Protein AF-Q0ARN6-F1 (afdb_monomer_lite)

Secondary structure (DSSP, 8-state):
-----------------------TTPPBS--PPPSS-EEHHHHGGGEEEEE-PPP---HHHHHHHHHTTTTS-SEEEEEEEE-TTSBEEEEEE-S-GGGGGSHHHHHHHHHHHHHHHH-EEEE-S--S---EEEEEEEEE-----

Sequence (145 aa):
MRLVGVVVVGLCASACASQNLVHFGGILNPVVPPGATLRCSEAHEHMTIVDRPTPDFPEELAYFMYINQSSGPREIHMLFDIGPDGTTSNIRYGADIEDLDHGATRDAVQPAARAIETWRYAWNDTAPARYATGCETRFDFAMRG

Structure (mmCIF, N/CA/C/O backbone):
data_AF-Q0ARN6-F1
#
_entry.id   AF-Q0ARN6-F1
#
loop_
_atom_site.group_PDB
_atom_site.id
_atom_site.type_symbol
_atom_site.label_atom_id
_atom_site.label_alt_id
_atom_site.label_comp_id
_atom_site.label_asym_id
_atom_site.label_entity_id
_atom_site.label_seq_id
_atom_site.pdbx_PDB_ins_code
_atom_site.Cartn_x
_atom_site.Cartn_y
_atom_site.Cartn_z
_atom_site.occupancy
_atom_site.B_iso_or_equiv
_atom_site.auth_seq_id
_atom_site.auth_comp_id
_atom_site.auth_asym_id
_atom_site.auth_atom_id
_atom_site.pdbx_PDB_model_num
ATOM 1 N N . MET A 1 1 ? 24.192 -42.050 48.501 1.00 40.75 1 MET A N 1
ATOM 2 C CA . MET A 1 1 ? 24.901 -42.369 47.239 1.00 40.75 1 MET A CA 1
ATOM 3 C C . MET A 1 1 ? 23.961 -41.984 46.099 1.00 40.75 1 MET A C 1
ATOM 5 O O . MET A 1 1 ? 22.897 -42.568 46.024 1.00 40.75 1 MET A O 1
ATOM 9 N N . ARG A 1 2 ? 24.064 -40.766 45.551 1.00 43.41 2 ARG A N 1
ATOM 10 C CA . ARG A 1 2 ? 24.807 -40.366 44.330 1.00 43.41 2 ARG A CA 1
ATOM 11 C C . ARG A 1 2 ? 24.388 -41.111 43.051 1.00 43.41 2 ARG A C 1
ATOM 13 O O . ARG A 1 2 ? 24.731 -42.275 42.918 1.00 43.41 2 ARG A O 1
ATOM 20 N N . LEU A 1 3 ? 23.752 -40.356 42.145 1.00 42.84 3 LEU A N 1
ATOM 21 C CA . LEU A 1 3 ? 23.770 -40.353 40.662 1.00 42.84 3 LEU A CA 1
ATOM 22 C C . LEU A 1 3 ? 22.946 -39.090 40.288 1.00 42.84 3 LEU A C 1
ATOM 24 O O . LEU A 1 3 ? 21.774 -39.033 40.636 1.00 42.84 3 LEU A O 1
ATOM 28 N N . VAL A 1 4 ? 23.493 -37.923 39.904 1.00 42.22 4 VAL A N 1
ATOM 29 C CA . VAL A 1 4 ? 24.169 -37.559 38.633 1.00 42.22 4 VAL A CA 1
ATOM 30 C C . VAL A 1 4 ? 23.464 -38.239 37.453 1.00 42.22 4 VAL A C 1
ATOM 32 O O . VAL A 1 4 ? 23.543 -39.452 37.359 1.00 42.22 4 VAL A O 1
ATOM 35 N N . GLY A 1 5 ? 22.737 -37.603 36.534 1.00 44.31 5 GLY A N 1
ATOM 36 C CA . GLY A 1 5 ? 22.554 -36.203 36.141 1.00 44.31 5 GLY A CA 1
ATOM 37 C C . GLY A 1 5 ? 22.561 -36.168 34.608 1.00 44.31 5 GLY A C 1
ATOM 38 O O . GLY A 1 5 ? 23.459 -36.779 34.056 1.00 44.31 5 GLY A O 1
ATOM 39 N N . VAL A 1 6 ? 21.629 -35.490 33.923 1.00 50.91 6 VAL A N 1
ATOM 40 C CA . VAL A 1 6 ? 21.813 -35.016 32.531 1.00 50.91 6 VAL A CA 1
ATOM 41 C C . VAL A 1 6 ? 20.936 -33.782 32.300 1.00 50.91 6 VAL A C 1
ATOM 43 O O . VAL A 1 6 ? 19.727 -33.799 32.511 1.00 50.91 6 VAL A O 1
ATOM 46 N N . VAL A 1 7 ? 21.601 -32.715 31.867 1.00 47.84 7 VAL A N 1
ATOM 47 C CA . VAL A 1 7 ? 21.063 -31.453 31.359 1.00 47.84 7 VAL A CA 1
ATOM 48 C C . VAL A 1 7 ? 20.473 -31.698 29.970 1.00 47.84 7 VAL A C 1
ATOM 50 O O . VAL A 1 7 ? 21.198 -32.131 29.077 1.00 47.84 7 VAL A O 1
ATOM 53 N N . VAL A 1 8 ? 19.195 -31.377 29.755 1.00 50.03 8 VAL A N 1
ATOM 54 C CA . VAL A 1 8 ? 18.671 -31.173 28.397 1.00 50.03 8 VAL A CA 1
ATOM 55 C C . VAL A 1 8 ? 18.674 -29.676 28.134 1.00 50.03 8 VAL A C 1
ATOM 57 O O . VAL A 1 8 ? 17.845 -28.923 28.639 1.00 50.03 8 VAL A O 1
ATOM 60 N N . VAL A 1 9 ? 19.680 -29.261 27.369 1.00 50.38 9 VAL A N 1
ATOM 61 C CA . VAL A 1 9 ? 19.800 -27.941 26.756 1.00 50.38 9 VAL A CA 1
ATOM 62 C C . VAL A 1 9 ? 18.622 -27.784 25.798 1.00 50.38 9 VAL A C 1
ATOM 64 O O . VAL A 1 9 ? 18.619 -28.347 24.705 1.00 50.38 9 VAL A O 1
ATOM 67 N N . GLY A 1 10 ? 17.595 -27.052 26.225 1.00 47.66 10 GLY A N 1
ATOM 68 C CA . GLY A 1 10 ? 16.536 -26.596 25.338 1.00 47.66 10 GLY A CA 1
ATOM 69 C C . GLY A 1 10 ? 17.108 -25.552 24.388 1.00 47.66 10 GLY A C 1
ATOM 70 O O . GLY A 1 10 ? 17.191 -24.377 24.738 1.00 47.66 10 GLY A O 1
ATOM 71 N N . LEU A 1 11 ? 17.533 -25.990 23.200 1.00 47.56 11 LEU A N 1
ATOM 72 C CA . LEU A 1 11 ? 17.752 -25.115 22.056 1.00 47.56 11 LEU A CA 1
ATOM 73 C C . LEU A 1 11 ? 16.412 -24.464 21.694 1.00 47.56 11 LEU A C 1
ATOM 75 O O . LEU A 1 11 ? 15.642 -25.000 20.899 1.00 47.56 11 LEU A O 1
ATOM 79 N N . CYS A 1 12 ? 16.131 -23.295 22.266 1.00 49.28 12 CYS A N 1
ATOM 80 C CA . CYS A 1 12 ? 15.197 -22.365 21.653 1.00 49.28 12 CYS A CA 1
ATOM 81 C C . CYS A 1 12 ? 15.854 -21.875 20.365 1.00 49.28 12 CYS A C 1
ATOM 83 O O . CYS A 1 12 ? 16.643 -20.932 20.363 1.00 49.28 12 CYS A O 1
ATOM 85 N N . ALA A 1 13 ? 15.555 -22.579 19.277 1.00 47.72 13 ALA A N 1
ATOM 86 C CA . ALA A 1 13 ? 15.763 -22.109 17.928 1.00 47.72 13 ALA A CA 1
ATOM 87 C C . ALA A 1 13 ? 14.989 -20.795 17.769 1.00 47.72 13 ALA A C 1
ATOM 89 O O . ALA A 1 13 ? 13.794 -20.789 17.478 1.00 47.72 13 ALA A O 1
ATOM 90 N N . SER A 1 14 ? 15.668 -19.667 17.969 1.00 48.66 14 SER A N 1
ATOM 91 C CA . SER A 1 14 ? 15.282 -18.398 17.368 1.00 48.66 14 SER A CA 1
ATOM 92 C C . SER A 1 14 ? 15.463 -18.561 15.862 1.00 48.66 14 SER A C 1
ATOM 94 O O . SER A 1 14 ? 16.499 -18.210 15.298 1.00 48.66 14 SER A O 1
ATOM 96 N N . ALA A 1 15 ? 14.482 -19.214 15.241 1.00 49.53 15 ALA A N 1
ATOM 97 C CA . ALA A 1 15 ? 14.346 -19.288 13.806 1.00 49.53 15 ALA A CA 1
ATOM 98 C C . ALA A 1 15 ? 14.291 -17.853 13.281 1.00 49.53 15 ALA A C 1
ATOM 100 O O . ALA A 1 15 ? 13.428 -17.058 13.653 1.00 49.53 15 ALA A O 1
ATOM 101 N N . CYS A 1 16 ? 15.289 -17.538 12.467 1.00 52.97 16 CYS A N 1
ATOM 102 C CA . CYS A 1 16 ? 15.458 -16.298 11.749 1.00 52.97 16 CYS A CA 1
ATOM 103 C C . CYS A 1 16 ? 14.168 -15.932 11.003 1.00 52.97 16 CYS A C 1
ATOM 105 O O . CYS A 1 16 ? 13.838 -16.557 9.999 1.00 52.97 16 CYS A O 1
ATOM 107 N N . ALA A 1 17 ? 13.465 -14.891 11.443 1.00 42.34 17 ALA A N 1
ATOM 108 C CA . ALA A 1 17 ? 12.604 -14.141 10.543 1.00 42.34 17 ALA A CA 1
ATOM 109 C C . ALA A 1 17 ? 13.521 -13.135 9.846 1.00 42.34 17 ALA A C 1
ATOM 111 O O . ALA A 1 17 ? 13.877 -12.112 10.430 1.00 42.34 17 ALA A O 1
ATOM 112 N N . SER A 1 18 ? 13.996 -13.470 8.645 1.00 41.69 18 SER A N 1
ATOM 113 C CA . SER A 1 18 ? 14.714 -12.519 7.799 1.00 41.69 18 SER A CA 1
ATOM 114 C C . SER A 1 18 ? 13.813 -11.305 7.588 1.00 41.69 18 SER A C 1
ATOM 116 O O . SER A 1 18 ? 12.806 -11.369 6.883 1.00 41.69 18 SER A O 1
ATOM 118 N N . GLN A 1 19 ? 14.154 -10.224 8.275 1.00 46.12 19 GLN A N 1
ATOM 119 C CA . GLN A 1 19 ? 13.486 -8.946 8.166 1.00 46.12 19 GLN A CA 1
ATOM 120 C C . GLN A 1 19 ? 13.783 -8.352 6.787 1.00 46.12 19 GLN A C 1
ATOM 122 O O . GLN A 1 19 ? 14.934 -8.283 6.364 1.00 46.12 19 GLN A O 1
ATOM 127 N N . ASN A 1 20 ? 12.725 -7.854 6.150 1.00 43.62 20 ASN A N 1
ATOM 128 C CA . ASN A 1 20 ? 12.765 -6.802 5.140 1.00 43.62 20 ASN A CA 1
ATOM 129 C C . ASN A 1 20 ? 13.363 -7.154 3.776 1.00 43.62 20 ASN A C 1
ATOM 131 O O . ASN A 1 20 ? 14.366 -6.569 3.390 1.00 43.62 20 ASN A O 1
ATOM 135 N N . LEU A 1 21 ? 12.663 -7.969 2.988 1.00 40.62 21 LEU A N 1
ATOM 136 C CA . LEU A 1 21 ? 12.621 -7.790 1.533 1.00 40.62 21 LEU A CA 1
ATOM 137 C C . LEU A 1 21 ? 11.269 -8.283 1.013 1.00 40.62 21 LEU A C 1
ATOM 139 O O . LEU A 1 21 ? 10.922 -9.453 1.166 1.00 40.62 21 LEU A O 1
ATOM 143 N N . VAL A 1 22 ? 10.504 -7.380 0.396 1.00 48.56 22 VAL A N 1
ATOM 144 C CA . VAL A 1 22 ? 9.378 -7.736 -0.474 1.00 48.56 22 VAL A CA 1
ATOM 145 C C . VAL A 1 22 ? 9.993 -8.459 -1.664 1.00 48.56 22 VAL A C 1
ATOM 147 O O . VAL A 1 22 ? 10.361 -7.832 -2.650 1.00 48.56 22 VAL A O 1
ATOM 150 N N . HIS A 1 23 ? 10.197 -9.771 -1.558 1.00 51.72 23 HIS A N 1
ATOM 151 C CA . HIS A 1 23 ? 10.578 -10.584 -2.706 1.00 51.72 23 HIS A CA 1
ATOM 152 C C . HIS A 1 23 ? 9.361 -10.662 -3.629 1.00 51.72 23 HIS A C 1
ATOM 154 O O . HIS A 1 23 ? 8.534 -11.556 -3.501 1.00 51.72 23 HIS A O 1
ATOM 160 N N . PHE A 1 24 ? 9.222 -9.623 -4.455 1.00 59.31 24 PHE A N 1
ATOM 161 C CA . PHE A 1 24 ? 8.548 -9.565 -5.753 1.00 59.31 24 PHE A CA 1
ATOM 162 C C . PHE A 1 24 ? 7.266 -10.407 -5.852 1.00 59.31 24 PHE A C 1
ATOM 164 O O . PHE A 1 24 ? 7.125 -11.233 -6.743 1.00 59.31 24 PHE A O 1
ATOM 171 N N .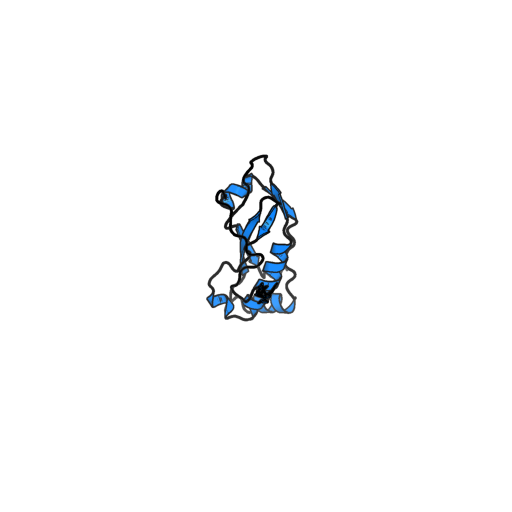 GLY A 1 25 ? 6.367 -10.210 -4.880 1.00 61.44 25 GLY A N 1
ATOM 172 C CA . GLY A 1 25 ? 5.170 -11.027 -4.633 1.00 61.44 25 GLY A CA 1
ATOM 173 C C . GLY A 1 25 ? 4.912 -11.282 -3.140 1.00 61.44 25 GLY A C 1
ATOM 174 O O . GLY A 1 25 ? 3.809 -11.650 -2.744 1.00 61.44 25 GLY A O 1
ATOM 175 N N . GLY A 1 26 ? 5.922 -11.057 -2.293 1.00 81.94 26 GLY A N 1
ATOM 176 C CA . GLY A 1 26 ? 5.803 -11.123 -0.837 1.00 81.94 26 GLY A CA 1
ATOM 177 C C . GLY A 1 26 ? 4.961 -9.999 -0.220 1.00 81.94 26 GLY A C 1
ATOM 178 O O . GLY A 1 26 ? 4.647 -8.993 -0.853 1.00 81.94 26 GLY A O 1
ATOM 179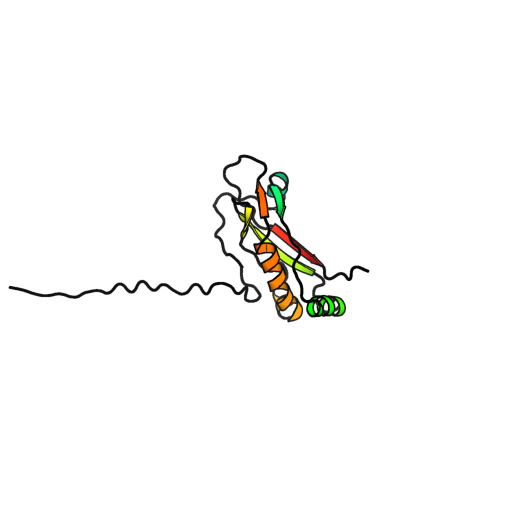 N N . ILE A 1 27 ? 4.630 -10.174 1.058 1.00 89.81 27 ILE A N 1
ATOM 180 C CA . ILE A 1 27 ? 3.865 -9.216 1.860 1.00 89.81 27 ILE A CA 1
ATOM 181 C C . ILE A 1 27 ? 4.824 -8.471 2.797 1.00 89.81 27 ILE A C 1
ATOM 183 O O . ILE A 1 27 ? 5.533 -9.103 3.582 1.00 89.81 27 ILE A O 1
ATOM 187 N N . LEU A 1 28 ? 4.837 -7.138 2.740 1.00 92.19 28 LEU A N 1
ATOM 188 C CA . LEU A 1 28 ? 5.538 -6.294 3.711 1.00 92.19 28 LEU A CA 1
ATOM 189 C C . LEU A 1 28 ? 4.680 -6.113 4.967 1.00 92.19 28 LEU A C 1
ATOM 191 O O . LEU A 1 28 ? 3.472 -5.885 4.872 1.00 92.19 28 LEU A O 1
ATOM 195 N N . ASN A 1 29 ? 5.325 -6.167 6.135 1.00 91.50 29 ASN A N 1
ATOM 196 C CA . ASN A 1 29 ? 4.691 -6.034 7.450 1.00 91.50 29 ASN A CA 1
ATOM 197 C C . ASN A 1 29 ? 3.470 -6.963 7.604 1.00 91.50 29 ASN A C 1
ATOM 199 O O . ASN A 1 29 ? 2.345 -6.478 7.758 1.00 91.50 29 ASN A O 1
ATOM 203 N N . PRO A 1 30 ? 3.669 -8.296 7.514 1.00 93.31 30 PRO A N 1
ATOM 204 C CA . PRO A 1 30 ? 2.574 -9.250 7.594 1.00 93.31 30 PRO A CA 1
ATOM 205 C C . PRO A 1 30 ? 1.945 -9.235 8.991 1.00 93.31 30 PRO A C 1
ATOM 207 O O . PRO A 1 30 ? 2.630 -9.392 10.003 1.00 93.31 30 PRO A O 1
ATOM 210 N N . VAL A 1 31 ? 0.626 -9.080 9.036 1.00 93.62 31 VAL A N 1
ATOM 211 C CA . VAL A 1 31 ? -0.191 -9.068 10.251 1.00 93.62 31 VAL A CA 1
ATOM 212 C C . VAL A 1 31 ? -1.409 -9.950 10.012 1.00 93.62 31 VAL A C 1
ATOM 214 O O . VAL A 1 31 ? -2.077 -9.835 8.989 1.00 93.62 31 VAL A O 1
ATOM 217 N N . VAL A 1 32 ? -1.726 -10.832 10.961 1.00 94.19 32 VAL A N 1
ATOM 218 C CA . VAL A 1 32 ? -2.974 -11.606 10.916 1.00 94.19 32 VAL A CA 1
ATOM 219 C C . VAL A 1 32 ? -4.131 -10.664 11.268 1.00 94.19 32 VAL A C 1
ATOM 221 O O . VAL A 1 32 ? -4.130 -10.141 12.387 1.00 94.19 32 VAL A O 1
ATOM 224 N N . PRO A 1 33 ? -5.109 -10.431 10.369 1.00 90.88 33 PRO A N 1
ATOM 225 C CA . PRO A 1 33 ? -6.232 -9.558 10.680 1.00 90.88 33 PRO A CA 1
ATOM 226 C C . PRO A 1 33 ? -7.030 -10.092 11.882 1.00 90.88 33 PRO A C 1
ATOM 228 O O . PRO A 1 33 ? -7.206 -11.309 12.011 1.00 90.88 33 PRO A O 1
ATOM 231 N N . PRO A 1 34 ? -7.522 -9.217 12.776 1.00 90.75 34 PRO A N 1
ATOM 232 C CA . PRO A 1 34 ? -8.370 -9.632 13.888 1.00 90.75 34 PRO A CA 1
ATOM 233 C C . PRO A 1 34 ? -9.713 -10.181 13.380 1.00 90.75 34 PRO A C 1
ATOM 235 O O . PRO A 1 34 ? -10.103 -9.957 12.241 1.00 90.75 34 PRO A O 1
ATOM 238 N N . GLY A 1 35 ? -10.468 -10.871 14.240 1.00 86.62 35 GLY A N 1
ATOM 239 C CA . GLY A 1 35 ? -11.763 -11.453 13.848 1.00 86.62 35 GLY A CA 1
ATOM 240 C C . GLY A 1 35 ? -12.838 -10.428 13.451 1.00 86.62 35 GLY A C 1
ATOM 241 O O . GLY A 1 35 ? -13.804 -10.794 12.789 1.00 86.62 35 GLY A O 1
ATOM 242 N N . ALA A 1 36 ? -12.676 -9.160 13.840 1.00 88.81 36 ALA A N 1
ATOM 243 C CA . ALA A 1 36 ? -13.545 -8.056 13.448 1.00 88.81 36 ALA A CA 1
ATOM 244 C C . ALA A 1 36 ? -12.762 -7.069 12.572 1.00 88.81 36 ALA A C 1
ATOM 246 O O . ALA A 1 36 ? -11.869 -6.375 13.062 1.00 88.81 36 ALA A O 1
ATOM 247 N N . THR A 1 37 ? -13.113 -7.009 11.289 1.00 92.38 37 THR A N 1
ATOM 248 C CA . THR A 1 37 ? -12.536 -6.090 10.302 1.00 92.38 37 THR A CA 1
ATOM 249 C C . THR A 1 37 ? -13.636 -5.372 9.529 1.00 92.38 37 THR A C 1
ATOM 251 O O . THR A 1 37 ? -14.803 -5.764 9.560 1.00 92.38 37 THR A O 1
ATOM 254 N N . LEU A 1 38 ? -13.248 -4.313 8.828 1.00 92.44 38 LEU A N 1
ATOM 255 C CA . LEU A 1 38 ? -14.083 -3.596 7.873 1.00 92.44 38 LEU A CA 1
ATOM 256 C C . LEU A 1 38 ? -13.455 -3.696 6.493 1.00 92.44 38 LEU A C 1
ATOM 258 O O . LEU A 1 38 ? -12.228 -3.738 6.362 1.00 92.44 38 LEU A O 1
ATOM 262 N N . ARG A 1 39 ? -14.277 -3.678 5.445 1.00 93.12 39 ARG A N 1
ATOM 263 C CA . ARG A 1 39 ? -13.732 -3.457 4.102 1.00 93.12 39 ARG A CA 1
ATOM 264 C C . ARG A 1 39 ? -13.215 -2.029 4.014 1.00 93.12 39 ARG A C 1
ATOM 266 O O . ARG A 1 39 ? -13.822 -1.119 4.574 1.00 93.12 39 ARG A O 1
ATOM 273 N N . CYS A 1 40 ? -12.126 -1.805 3.285 1.00 93.50 40 CYS A N 1
ATOM 274 C CA . CYS A 1 40 ? -11.567 -0.458 3.165 1.00 93.50 40 CYS A CA 1
ATOM 275 C C . CYS A 1 40 ? -12.573 0.571 2.615 1.00 93.50 40 CYS A C 1
ATOM 277 O O . CYS A 1 40 ? -12.592 1.717 3.059 1.00 93.50 40 CYS A O 1
ATOM 279 N N . SER A 1 41 ? -13.472 0.141 1.722 1.00 92.50 41 SER A N 1
ATOM 280 C CA . SER A 1 41 ? -14.581 0.962 1.220 1.00 92.50 41 SER A CA 1
ATOM 281 C C . SER A 1 41 ? -15.539 1.436 2.319 1.00 92.50 41 SER A C 1
ATOM 283 O O . SER A 1 41 ? -16.059 2.538 2.232 1.00 92.50 41 SER A O 1
ATOM 285 N N . GLU A 1 42 ? -15.765 0.621 3.352 1.00 91.25 42 GLU A N 1
ATOM 286 C CA . GLU A 1 42 ? -16.620 0.954 4.501 1.00 91.25 42 GLU A CA 1
ATOM 287 C C . GLU A 1 42 ? -15.845 1.790 5.526 1.00 91.25 42 GLU A C 1
ATOM 289 O O . GLU A 1 42 ? -16.377 2.721 6.119 1.00 91.25 42 GLU A O 1
ATOM 294 N N . ALA A 1 43 ? -14.556 1.493 5.714 1.00 91.56 43 ALA A N 1
ATOM 295 C CA . ALA A 1 43 ? -13.689 2.220 6.635 1.00 91.56 43 ALA A CA 1
ATOM 296 C C . ALA A 1 43 ? -13.428 3.676 6.211 1.00 91.56 43 ALA A C 1
ATOM 298 O O . ALA A 1 43 ? -13.095 4.497 7.063 1.00 91.56 43 ALA A O 1
ATOM 299 N N . HIS A 1 44 ? -13.580 4.005 4.923 1.00 88.50 44 HIS A N 1
ATOM 300 C CA . HIS A 1 44 ? -13.289 5.335 4.383 1.00 88.50 44 HIS A CA 1
ATOM 301 C C . HIS A 1 44 ? -14.078 6.458 5.076 1.00 88.50 44 HIS A C 1
ATOM 303 O O . HIS A 1 44 ? -13.518 7.515 5.348 1.00 88.50 44 HIS A O 1
ATO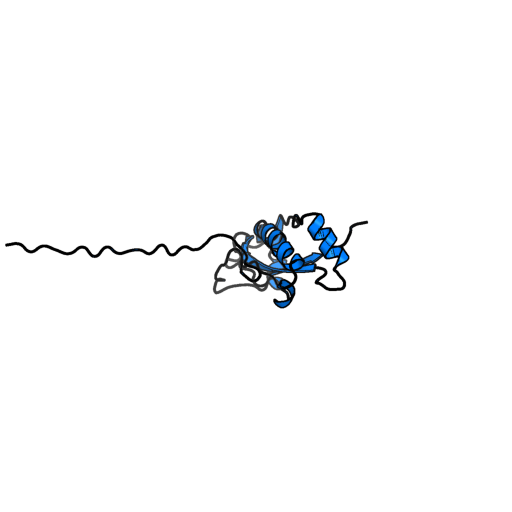M 309 N N . GLU A 1 45 ? -15.343 6.222 5.432 1.00 89.31 45 GLU A N 1
ATOM 310 C CA . GLU A 1 45 ? -16.182 7.209 6.135 1.00 89.31 45 GLU A CA 1
ATOM 311 C C . GLU A 1 45 ? -15.756 7.429 7.597 1.00 89.31 45 GLU A C 1
ATOM 313 O O . GLU A 1 45 ? -16.088 8.439 8.218 1.00 89.31 45 GLU A O 1
ATOM 318 N N . HIS A 1 46 ? -14.980 6.495 8.146 1.00 90.81 46 HIS A N 1
ATOM 319 C CA . HIS A 1 46 ? -14.560 6.455 9.544 1.00 90.81 46 HIS A CA 1
ATOM 320 C C . HIS A 1 46 ? -13.112 6.904 9.747 1.00 90.81 46 HIS A C 1
ATOM 322 O O . HIS A 1 46 ? -12.587 6.811 10.858 1.00 90.81 46 HIS A O 1
ATOM 328 N N . MET A 1 47 ? -12.450 7.375 8.692 1.00 92.19 47 MET A N 1
ATOM 329 C CA . MET A 1 47 ? -11.010 7.578 8.694 1.00 92.19 47 MET A CA 1
ATOM 330 C C . MET A 1 47 ? -10.612 8.838 7.929 1.00 92.19 47 MET A C 1
ATOM 332 O O . MET A 1 47 ? -11.194 9.185 6.906 1.00 92.19 47 MET A O 1
ATOM 336 N N . THR A 1 48 ? -9.592 9.534 8.415 1.00 94.56 48 THR A N 1
ATOM 337 C CA . THR A 1 48 ? -8.927 10.625 7.699 1.00 94.56 48 THR A CA 1
ATOM 338 C C . THR A 1 48 ? -7.498 10.242 7.348 1.00 94.56 48 THR A C 1
ATOM 340 O O . THR A 1 48 ? -6.839 9.481 8.056 1.00 94.56 48 THR A O 1
ATOM 343 N N . ILE A 1 49 ? -7.016 10.766 6.222 1.00 95.88 49 ILE A N 1
ATOM 344 C CA . ILE A 1 49 ? -5.607 10.667 5.842 1.00 95.88 49 ILE A CA 1
ATOM 345 C C . ILE A 1 49 ? -4.840 11.707 6.660 1.00 95.88 49 ILE A C 1
ATOM 347 O O . ILE A 1 49 ? -5.147 12.895 6.573 1.00 95.88 49 ILE A O 1
ATOM 351 N N . VAL A 1 50 ? -3.853 11.258 7.434 1.00 97.19 50 VAL A N 1
ATOM 352 C CA . VAL A 1 50 ? -2.952 12.137 8.195 1.00 97.19 50 VAL A CA 1
ATOM 353 C C . VAL A 1 50 ? -1.711 12.444 7.371 1.00 97.19 50 VAL A C 1
ATOM 355 O O . VAL A 1 50 ? -1.344 13.604 7.222 1.00 97.19 50 VAL A O 1
ATOM 358 N N . ASP A 1 51 ? -1.087 11.405 6.818 1.00 96.25 51 ASP A N 1
ATOM 359 C CA . ASP A 1 51 ? 0.089 11.531 5.965 1.00 96.25 51 ASP A CA 1
ATOM 360 C C . ASP A 1 51 ? 0.094 10.435 4.898 1.00 96.25 51 ASP A C 1
ATOM 362 O O . ASP A 1 51 ? -0.222 9.274 5.172 1.00 96.25 51 ASP A O 1
ATOM 366 N N . ARG A 1 52 ? 0.417 10.815 3.663 1.00 95.25 52 ARG A N 1
ATOM 367 C CA . ARG A 1 52 ? 0.389 9.910 2.509 1.00 95.25 52 ARG A CA 1
ATOM 368 C C . ARG A 1 52 ? 1.400 10.338 1.444 1.00 95.25 52 ARG A C 1
ATOM 370 O O . ARG A 1 52 ? 0.986 10.716 0.341 1.00 95.25 52 ARG A O 1
ATOM 377 N N . PRO A 1 53 ? 2.709 10.319 1.753 1.00 94.25 53 PRO A N 1
ATOM 378 C CA . PRO A 1 53 ? 3.734 10.672 0.784 1.00 94.25 53 PRO A CA 1
ATOM 379 C C . PRO A 1 53 ? 3.633 9.790 -0.461 1.00 94.25 53 PRO A C 1
ATOM 381 O O . PRO A 1 53 ? 3.301 8.600 -0.396 1.00 94.25 53 PRO A O 1
ATOM 384 N N . THR A 1 54 ? 3.918 10.392 -1.612 1.00 91.75 54 THR A N 1
ATOM 385 C CA . THR A 1 54 ? 4.075 9.654 -2.862 1.00 91.75 54 THR A CA 1
ATOM 386 C C . THR A 1 54 ? 5.380 8.860 -2.836 1.00 91.75 54 THR A C 1
ATOM 388 O O . THR A 1 54 ? 6.340 9.307 -2.207 1.00 91.75 54 THR A O 1
ATOM 391 N N . PRO A 1 55 ? 5.456 7.717 -3.534 1.00 91.44 55 PRO A N 1
ATOM 392 C CA . PRO A 1 55 ? 6.712 7.004 -3.694 1.00 91.44 55 PRO A CA 1
ATOM 393 C C . PRO A 1 55 ? 7.766 7.870 -4.373 1.00 91.44 55 PRO A C 1
ATOM 395 O O . PRO A 1 55 ? 7.467 8.591 -5.326 1.00 91.44 55 PRO A O 1
ATOM 398 N N . ASP A 1 56 ? 8.999 7.758 -3.890 1.00 89.56 56 ASP A N 1
ATOM 399 C CA . ASP A 1 56 ? 10.176 8.302 -4.557 1.00 89.56 56 ASP A CA 1
ATOM 400 C C . ASP A 1 56 ? 10.684 7.260 -5.558 1.00 89.56 56 ASP A C 1
ATOM 402 O O . ASP A 1 56 ? 11.422 6.332 -5.215 1.00 89.56 56 ASP A O 1
ATOM 406 N N . PHE A 1 57 ? 10.174 7.340 -6.786 1.00 88.31 57 PHE A N 1
ATOM 407 C CA . PHE A 1 57 ? 10.649 6.501 -7.877 1.00 88.31 57 PHE A CA 1
ATOM 408 C C . PHE A 1 57 ? 11.932 7.109 -8.452 1.00 88.31 57 PHE A C 1
ATOM 410 O O . PHE A 1 57 ? 11.910 8.284 -8.823 1.00 88.31 57 PHE A O 1
ATOM 417 N N . PRO A 1 58 ? 13.020 6.330 -8.609 1.00 86.31 58 PRO A N 1
ATOM 418 C CA . PRO A 1 58 ? 14.192 6.794 -9.340 1.00 86.31 58 PRO A CA 1
ATOM 419 C C . PRO A 1 58 ? 13.794 7.343 -10.715 1.00 86.31 58 PRO A C 1
ATOM 421 O O . PRO A 1 58 ? 13.001 6.718 -11.422 1.00 86.31 58 PRO A O 1
ATOM 424 N N . GLU A 1 59 ? 14.348 8.491 -11.107 1.00 84.75 59 GLU A N 1
ATOM 425 C CA . GLU A 1 59 ? 13.977 9.182 -12.352 1.00 84.75 59 GLU A CA 1
ATOM 426 C C . GLU A 1 59 ? 14.113 8.269 -13.582 1.00 84.75 59 GLU A C 1
ATOM 428 O O . GLU A 1 59 ? 13.218 8.207 -14.424 1.00 84.75 59 GLU A O 1
ATOM 433 N N . GLU A 1 60 ? 15.186 7.478 -13.635 1.00 83.62 60 GLU A N 1
ATOM 434 C CA . GLU A 1 60 ? 15.434 6.500 -14.698 1.00 83.62 60 GLU A CA 1
ATOM 435 C C . GLU A 1 60 ? 14.342 5.424 -14.770 1.00 83.62 60 GLU A C 1
ATOM 437 O O . GLU A 1 60 ? 13.913 5.048 -15.861 1.00 8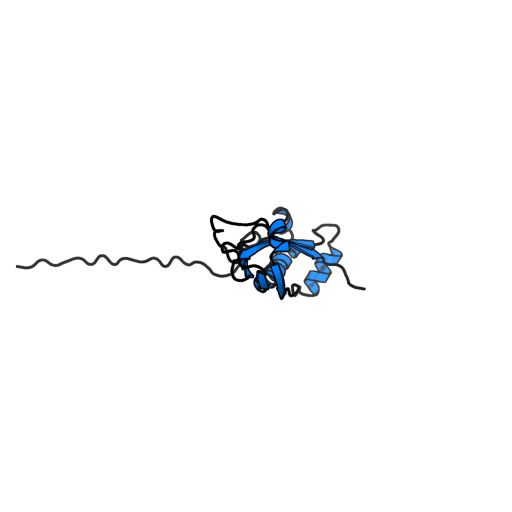3.62 60 GLU A O 1
ATOM 442 N N . LEU A 1 61 ? 13.852 4.961 -13.614 1.00 84.31 61 LEU A N 1
ATOM 443 C CA . LEU A 1 61 ? 12.774 3.978 -13.534 1.00 84.31 61 LEU A CA 1
ATOM 444 C C . LEU A 1 61 ? 11.454 4.584 -14.010 1.00 84.31 61 LEU A C 1
ATOM 446 O O . LEU A 1 61 ? 10.758 3.974 -14.818 1.00 84.31 61 LEU A O 1
ATOM 450 N N . ALA A 1 62 ? 11.126 5.794 -13.551 1.00 82.06 62 ALA A N 1
ATOM 451 C CA . ALA A 1 62 ? 9.922 6.495 -13.981 1.00 82.06 62 ALA A CA 1
ATOM 452 C C . ALA A 1 62 ? 9.930 6.750 -15.499 1.00 82.06 62 ALA A C 1
ATOM 454 O O . ALA A 1 62 ? 8.927 6.516 -16.176 1.00 82.06 62 ALA A O 1
ATOM 455 N N . TYR A 1 63 ? 11.079 7.152 -16.051 1.00 80.81 63 TYR A N 1
ATOM 456 C CA . TYR A 1 63 ? 11.262 7.353 -17.487 1.00 80.81 63 TYR A CA 1
ATOM 457 C C . TYR A 1 63 ? 11.142 6.044 -18.278 1.00 80.81 63 TYR A C 1
ATOM 459 O O . TYR A 1 63 ? 10.460 5.989 -19.304 1.00 80.81 63 TYR A O 1
ATOM 467 N N . PHE A 1 64 ? 11.754 4.964 -17.785 1.00 80.25 64 PHE A N 1
ATOM 468 C CA . PHE A 1 64 ? 11.670 3.652 -18.418 1.00 80.25 64 PHE A CA 1
ATOM 469 C C . PHE A 1 64 ? 10.239 3.101 -18.410 1.00 80.25 64 PHE A C 1
ATOM 471 O O . PHE A 1 64 ? 9.778 2.601 -19.438 1.00 80.25 64 PHE A O 1
ATOM 478 N N . MET A 1 65 ? 9.522 3.224 -17.290 1.00 79.69 65 MET A N 1
ATOM 479 C CA . MET A 1 65 ? 8.113 2.833 -17.173 1.00 79.69 65 MET A CA 1
ATOM 480 C C . MET A 1 65 ? 7.231 3.641 -18.131 1.00 79.69 65 MET A C 1
ATOM 482 O O . MET A 1 65 ? 6.393 3.072 -18.829 1.00 79.69 65 MET A O 1
ATOM 486 N N . TYR A 1 66 ? 7.472 4.950 -18.249 1.00 79.38 66 TYR A N 1
ATOM 487 C CA . TYR A 1 66 ? 6.749 5.805 -19.189 1.00 79.38 66 TYR A CA 1
ATOM 488 C C . TYR A 1 66 ? 6.970 5.403 -20.658 1.00 79.38 66 TYR A C 1
ATOM 490 O O . TYR A 1 66 ? 6.018 5.364 -21.439 1.00 79.38 66 TYR A O 1
ATOM 498 N N . ILE A 1 67 ? 8.202 5.081 -21.066 1.00 78.88 67 ILE A N 1
ATOM 499 C CA . ILE A 1 67 ? 8.490 4.672 -22.453 1.00 78.88 67 ILE A CA 1
ATOM 500 C C . ILE A 1 67 ? 7.925 3.281 -22.762 1.00 78.88 67 ILE A C 1
ATOM 502 O O . ILE A 1 67 ? 7.401 3.066 -23.855 1.00 78.88 67 ILE A O 1
ATOM 506 N N . ASN A 1 68 ? 7.990 2.348 -21.810 1.00 74.00 68 ASN A N 1
ATOM 507 C CA . ASN A 1 68 ? 7.545 0.963 -21.998 1.00 74.00 68 ASN A CA 1
ATOM 508 C C . ASN A 1 68 ? 6.056 0.737 -21.689 1.00 74.00 68 ASN A C 1
ATOM 510 O O . ASN A 1 68 ? 5.591 -0.398 -21.632 1.00 74.00 68 ASN A O 1
ATOM 514 N N . GLN A 1 69 ? 5.266 1.803 -21.567 1.00 71.81 69 GLN A N 1
ATOM 515 C CA . GLN A 1 69 ? 3.829 1.745 -21.272 1.00 71.81 69 GLN A CA 1
ATOM 516 C C . GLN A 1 69 ? 2.956 1.068 -22.355 1.00 71.81 69 GLN A C 1
ATOM 518 O O . GLN A 1 69 ? 1.731 0.993 -22.209 1.00 71.81 69 GLN A O 1
ATOM 523 N N . SER A 1 70 ? 3.544 0.669 -23.490 1.00 70.19 70 SER A N 1
ATOM 524 C CA . SER A 1 70 ? 2.895 -0.120 -24.548 1.00 70.19 70 SER A CA 1
ATOM 525 C C . SER A 1 70 ? 3.082 -1.631 -24.377 1.00 70.19 70 SER A C 1
ATOM 527 O O . SER A 1 70 ? 2.333 -2.393 -24.985 1.00 70.19 70 SER A O 1
ATOM 529 N N . SER A 1 71 ? 4.061 -2.055 -23.576 1.00 65.06 71 SER A N 1
ATOM 530 C CA . SER A 1 71 ? 4.449 -3.453 -23.364 1.00 65.06 71 SER A CA 1
ATOM 531 C C . SER A 1 71 ? 4.429 -3.882 -21.894 1.00 65.06 71 SER A C 1
ATOM 533 O O . SER A 1 71 ? 4.643 -5.058 -21.625 1.00 65.06 71 SER A O 1
ATOM 535 N N . GLY A 1 72 ? 4.167 -2.962 -20.962 1.00 65.00 72 GLY A N 1
ATOM 536 C CA . GLY A 1 72 ? 4.051 -3.232 -19.530 1.00 65.00 72 GLY A CA 1
ATOM 537 C C . GLY A 1 72 ? 2.996 -2.356 -18.838 1.00 65.00 72 GLY A C 1
ATOM 538 O O . GLY A 1 72 ? 2.383 -1.493 -19.482 1.00 65.00 72 GLY A O 1
ATOM 539 N N . PRO A 1 73 ? 2.767 -2.571 -17.531 1.00 66.12 73 PRO A N 1
ATOM 540 C CA . PRO A 1 73 ? 1.755 -1.849 -16.769 1.00 66.12 73 PRO A CA 1
ATOM 541 C C . PRO A 1 73 ? 2.088 -0.354 -16.665 1.00 66.12 73 PRO A C 1
ATOM 543 O O . PRO A 1 73 ? 3.226 0.042 -16.419 1.00 66.12 73 PRO A O 1
ATOM 546 N N . ARG A 1 74 ? 1.067 0.494 -16.846 1.00 76.75 74 ARG A N 1
ATOM 547 C CA . ARG A 1 74 ? 1.189 1.967 -16.768 1.00 76.75 74 ARG A CA 1
ATOM 548 C C . ARG A 1 74 ? 1.169 2.511 -15.342 1.00 76.75 74 ARG A C 1
ATOM 550 O O . ARG A 1 74 ? 1.485 3.678 -15.114 1.00 76.75 74 ARG A O 1
ATOM 557 N N . GLU A 1 75 ? 0.776 1.659 -14.408 1.00 87.56 75 GLU A N 1
ATOM 558 C CA . GLU A 1 75 ? 0.609 1.968 -13.001 1.00 87.56 75 GLU A CA 1
ATOM 559 C C . GLU A 1 75 ? 1.113 0.803 -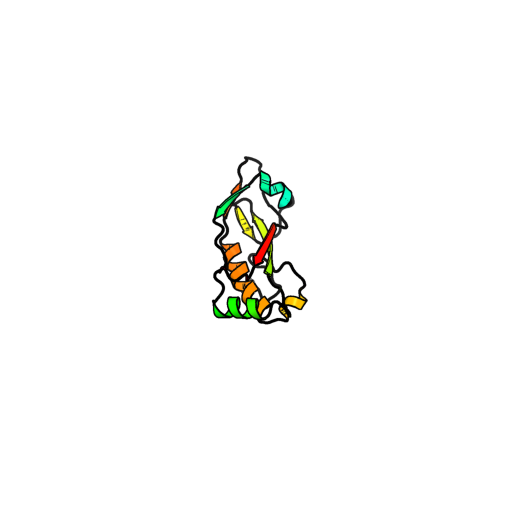12.150 1.00 87.56 75 GLU A C 1
ATOM 561 O O . GLU A 1 75 ? 1.059 -0.354 -12.569 1.00 87.56 75 GLU A O 1
ATOM 566 N N . ILE A 1 76 ? 1.569 1.092 -10.931 1.00 90.94 76 ILE A N 1
ATOM 567 C CA . ILE A 1 76 ? 1.747 0.053 -9.910 1.00 90.94 76 ILE A CA 1
ATOM 568 C C . ILE A 1 76 ? 0.494 0.002 -9.045 1.00 90.94 76 ILE A C 1
ATOM 570 O O . ILE A 1 76 ? 0.223 0.943 -8.295 1.00 90.94 76 ILE A O 1
ATOM 574 N N . HIS A 1 77 ? -0.245 -1.105 -9.119 1.00 93.75 77 HIS A N 1
ATOM 575 C CA . HIS A 1 77 ? -1.370 -1.395 -8.229 1.00 93.75 77 HIS A CA 1
ATOM 576 C C . HIS A 1 77 ? -0.876 -2.108 -6.971 1.00 93.75 77 HIS A C 1
ATOM 578 O O . HIS A 1 77 ? -0.214 -3.143 -7.041 1.00 93.75 77 HIS A O 1
ATOM 584 N N . MET A 1 78 ? -1.199 -1.545 -5.811 1.00 95.69 78 MET A N 1
ATOM 585 C CA . MET A 1 78 ? -0.806 -2.066 -4.506 1.00 95.69 78 MET A CA 1
ATOM 586 C C . MET A 1 78 ? -2.039 -2.299 -3.638 1.00 95.69 78 MET A C 1
ATOM 588 O O . MET A 1 78 ? -2.969 -1.489 -3.635 1.00 95.69 78 MET A O 1
ATOM 592 N N . LEU A 1 79 ? -1.999 -3.372 -2.852 1.00 97.06 79 LEU A N 1
ATOM 593 C CA . LEU A 1 79 ? -2.963 -3.686 -1.802 1.00 97.06 79 LEU A CA 1
ATOM 594 C C . LEU A 1 79 ? -2.309 -3.528 -0.433 1.00 97.06 79 LEU A C 1
ATOM 596 O O . LEU A 1 79 ? -1.119 -3.801 -0.278 1.00 97.06 79 LEU A O 1
ATOM 600 N N . PHE A 1 80 ? -3.084 -3.121 0.564 1.00 97.94 80 PHE A N 1
ATOM 601 C CA . PHE A 1 80 ? -2.640 -2.985 1.950 1.00 97.94 80 PHE A CA 1
ATOM 602 C C . PHE A 1 80 ? -3.835 -3.017 2.910 1.00 97.94 80 PHE A C 1
ATOM 604 O O . PHE A 1 80 ? -4.985 -2.894 2.497 1.00 97.94 80 PHE A O 1
ATOM 611 N N . ASP A 1 81 ? -3.554 -3.153 4.199 1.00 97.75 81 ASP A N 1
ATOM 612 C CA . ASP A 1 81 ? -4.530 -3.076 5.284 1.00 97.75 81 ASP A CA 1
ATOM 613 C C . ASP A 1 81 ? -4.160 -1.925 6.232 1.00 97.75 81 ASP A C 1
ATOM 615 O O . ASP A 1 81 ? -3.002 -1.502 6.275 1.00 97.75 81 ASP A O 1
ATOM 619 N N . ILE A 1 82 ? -5.118 -1.422 7.014 1.00 97.25 82 ILE A N 1
ATOM 620 C CA . ILE A 1 82 ? -4.902 -0.338 7.987 1.00 97.25 82 ILE A CA 1
ATOM 621 C C . ILE A 1 82 ? -5.278 -0.828 9.380 1.00 97.25 82 ILE A C 1
ATOM 623 O O . ILE A 1 82 ? -6.409 -1.256 9.620 1.00 97.25 82 ILE A O 1
ATOM 627 N N . GLY A 1 83 ? -4.315 -0.755 10.293 1.00 95.19 83 GLY A N 1
ATOM 628 C CA . GLY A 1 83 ? -4.458 -1.173 11.676 1.00 95.19 83 GLY A CA 1
ATOM 629 C C . GLY A 1 83 ? -5.248 -0.190 12.550 1.00 95.19 83 GLY A C 1
ATOM 630 O O . GLY A 1 83 ? -5.566 0.932 12.140 1.00 95.19 83 GLY A O 1
ATOM 631 N N . PRO A 1 84 ? -5.533 -0.581 13.803 1.00 93.62 84 PRO A N 1
ATOM 632 C CA . PRO A 1 84 ? -6.246 0.264 14.765 1.00 93.62 84 PRO A CA 1
ATOM 633 C C . PRO A 1 84 ? -5.460 1.513 15.173 1.00 93.62 84 PRO A C 1
ATOM 635 O O . PRO A 1 84 ? -6.052 2.497 15.602 1.00 93.62 84 PRO A O 1
ATOM 638 N N . ASP A 1 85 ? -4.138 1.494 15.020 1.00 93.25 85 ASP A N 1
ATOM 639 C CA . ASP A 1 85 ? -3.251 2.634 15.254 1.00 93.25 85 ASP A CA 1
ATOM 640 C C . ASP A 1 85 ? -3.118 3.560 14.031 1.00 93.25 85 ASP A C 1
ATOM 642 O O . ASP A 1 85 ? -2.377 4.540 14.076 1.00 93.25 85 ASP A O 1
ATOM 646 N N . GLY A 1 86 ? -3.823 3.251 12.937 1.00 94.25 86 GLY A N 1
ATOM 647 C CA . GLY A 1 86 ? -3.773 4.023 11.702 1.00 94.25 86 GLY A CA 1
ATOM 648 C C . GLY A 1 86 ? -2.511 3.795 10.870 1.00 94.25 86 GLY A C 1
ATOM 649 O O . GLY A 1 86 ? -2.260 4.549 9.928 1.00 94.25 86 GLY A O 1
ATOM 650 N N . THR A 1 87 ? -1.710 2.777 11.196 1.00 97.00 87 THR A N 1
ATOM 651 C CA . THR A 1 87 ? -0.562 2.361 10.384 1.00 97.00 87 THR A CA 1
ATOM 652 C C . THR A 1 87 ? -0.966 1.318 9.348 1.00 97.00 87 THR A C 1
ATOM 654 O O . THR A 1 87 ? -1.952 0.596 9.503 1.00 97.00 87 THR A O 1
ATOM 657 N N . THR A 1 88 ? -0.208 1.238 8.258 1.00 97.69 88 THR A N 1
ATOM 658 C CA . THR A 1 88 ? -0.446 0.261 7.193 1.00 97.69 88 THR A CA 1
ATOM 659 C C . THR A 1 88 ? 0.268 -1.062 7.460 1.00 97.69 88 THR A C 1
ATOM 661 O O . THR A 1 88 ? 1.416 -1.077 7.904 1.00 97.69 88 THR A O 1
ATOM 664 N N . SER A 1 89 ? -0.362 -2.170 7.091 1.00 96.69 89 SER A N 1
ATOM 665 C CA . SER A 1 89 ? 0.200 -3.525 7.153 1.00 96.69 89 SER A CA 1
ATOM 666 C C . SER A 1 89 ? -0.209 -4.333 5.921 1.00 96.69 89 SER A C 1
ATOM 668 O O . SER A 1 89 ? -0.949 -3.838 5.072 1.00 96.69 89 SER A O 1
ATOM 670 N N . ASN A 1 90 ? 0.286 -5.565 5.797 1.00 96.12 90 ASN A N 1
ATOM 671 C CA . ASN A 1 90 ? -0.076 -6.485 4.714 1.00 96.12 90 ASN A CA 1
ATOM 672 C C . ASN A 1 90 ? 0.107 -5.922 3.289 1.00 96.12 90 ASN A C 1
ATOM 674 O O . ASN A 1 90 ? -0.647 -6.270 2.375 1.00 96.12 90 ASN A O 1
ATOM 678 N N . ILE A 1 91 ? 1.119 -5.072 3.099 1.00 96.81 91 ILE A N 1
ATOM 679 C CA . ILE A 1 91 ? 1.343 -4.335 1.852 1.00 96.81 91 ILE A CA 1
ATOM 680 C C . ILE A 1 91 ? 1.902 -5.288 0.797 1.00 96.81 91 ILE A C 1
ATOM 682 O O . ILE A 1 91 ? 2.896 -5.976 1.041 1.00 96.81 91 ILE A O 1
ATOM 686 N N . ARG A 1 92 ? 1.280 -5.334 -0.379 1.00 94.75 92 ARG A N 1
ATOM 687 C CA . ARG A 1 92 ? 1.632 -6.268 -1.455 1.00 94.75 92 ARG A CA 1
ATOM 688 C C . ARG A 1 92 ? 1.250 -5.728 -2.827 1.00 94.75 92 ARG A C 1
ATOM 690 O O . ARG A 1 92 ? 0.444 -4.807 -2.933 1.00 94.75 92 ARG A O 1
ATOM 697 N N . TYR A 1 93 ? 1.814 -6.328 -3.869 1.00 93.88 93 TYR A N 1
ATOM 698 C CA . TYR A 1 93 ? 1.383 -6.073 -5.240 1.00 93.88 93 TYR A CA 1
ATOM 699 C C . TYR A 1 93 ? -0.059 -6.562 -5.451 1.00 93.88 93 TYR A C 1
ATOM 701 O O . TYR A 1 93 ? -0.449 -7.590 -4.891 1.00 93.88 93 TYR A O 1
ATOM 709 N N . GLY A 1 94 ? -0.851 -5.783 -6.186 1.00 91.81 94 GLY A N 1
ATOM 710 C CA . GLY A 1 94 ? -2.293 -5.985 -6.348 1.00 91.81 94 GLY A CA 1
ATOM 711 C C . GLY A 1 94 ? -2.750 -6.498 -7.710 1.00 91.81 94 GLY A C 1
ATOM 712 O O . GLY A 1 94 ? -3.898 -6.924 -7.809 1.00 91.81 94 GLY A O 1
ATOM 713 N N . ALA A 1 95 ? -1.881 -6.467 -8.724 1.00 88.94 95 ALA A N 1
ATOM 714 C CA . ALA A 1 95 ? -2.200 -6.928 -10.075 1.00 88.94 95 ALA A CA 1
ATOM 715 C C . ALA A 1 95 ? -1.689 -8.358 -10.338 1.00 88.94 95 ALA A C 1
ATOM 717 O O . ALA A 1 95 ? -1.314 -9.079 -9.406 1.00 88.94 95 ALA A O 1
ATOM 718 N N . ASP A 1 96 ? -1.704 -8.775 -11.606 1.00 87.81 96 ASP A N 1
ATOM 719 C CA . ASP A 1 96 ? -1.324 -10.123 -12.016 1.00 87.81 96 ASP A CA 1
ATOM 720 C C . ASP A 1 96 ? 0.156 -10.387 -11.731 1.00 87.81 96 ASP A C 1
ATOM 722 O O . ASP A 1 96 ? 1.036 -9.599 -12.064 1.00 87.81 96 ASP A O 1
ATOM 726 N N . ILE A 1 97 ? 0.455 -11.528 -11.109 1.00 84.25 97 ILE A N 1
ATOM 727 C CA . ILE A 1 97 ? 1.825 -11.848 -10.685 1.00 84.25 97 ILE A CA 1
ATOM 728 C C . ILE A 1 97 ? 2.806 -11.931 -11.869 1.00 84.25 97 ILE A C 1
ATOM 730 O O . ILE A 1 97 ? 3.992 -11.668 -11.690 1.00 84.25 97 ILE A O 1
ATOM 734 N N . GLU A 1 98 ? 2.308 -12.251 -13.068 1.00 85.38 98 GLU A N 1
ATOM 735 C CA . GLU A 1 98 ? 3.075 -12.293 -14.321 1.00 85.38 98 GLU A CA 1
ATOM 736 C C . GLU A 1 98 ? 3.675 -10.921 -14.675 1.00 85.38 98 GLU A C 1
ATOM 738 O O . GLU A 1 98 ? 4.760 -10.851 -15.248 1.00 85.38 98 GLU A O 1
ATOM 743 N N . ASP A 1 99 ? 3.059 -9.815 -14.238 1.00 83.06 99 ASP A N 1
ATOM 744 C CA . ASP A 1 99 ? 3.602 -8.468 -14.449 1.00 83.06 99 ASP A CA 1
ATOM 745 C C . ASP A 1 99 ? 4.954 -8.265 -13.744 1.00 83.06 99 ASP A C 1
ATOM 747 O O . ASP A 1 99 ? 5.737 -7.389 -14.129 1.00 83.06 99 ASP A O 1
ATOM 751 N N . LEU A 1 100 ? 5.261 -9.074 -12.722 1.00 84.12 100 LEU A N 1
ATOM 752 C CA . LEU A 1 100 ? 6.528 -9.030 -11.986 1.00 84.12 100 LEU A CA 1
ATOM 753 C C . LEU A 1 100 ? 7.682 -9.734 -12.714 1.00 84.12 100 LEU A C 1
ATOM 755 O O . LEU A 1 100 ? 8.837 -9.588 -12.293 1.00 84.12 100 LEU A O 1
ATOM 759 N N . ASP A 1 101 ? 7.409 -10.422 -13.829 1.00 83.12 101 ASP A N 1
ATOM 760 C CA . ASP A 1 101 ? 8.449 -10.891 -14.752 1.00 83.12 101 ASP A CA 1
ATOM 761 C C . ASP A 1 101 ? 9.138 -9.707 -15.455 1.00 83.12 101 ASP A C 1
ATOM 763 O O . ASP A 1 101 ? 10.312 -9.788 -15.840 1.00 83.12 101 ASP A O 1
ATOM 767 N N . HIS A 1 102 ? 8.458 -8.559 -15.552 1.00 82.00 102 HIS A N 1
ATOM 768 C CA . HIS A 1 102 ? 9.059 -7.315 -16.012 1.00 82.00 102 HIS A CA 1
ATOM 769 C C . HIS A 1 102 ? 9.884 -6.654 -14.902 1.00 82.00 102 HIS A C 1
ATOM 771 O O . HIS A 1 102 ? 9.363 -6.180 -13.892 1.00 82.00 102 HIS A O 1
ATOM 777 N N . GLY A 1 103 ? 11.199 -6.544 -15.134 1.00 83.19 103 GLY A N 1
ATOM 778 C CA . GLY A 1 103 ? 12.141 -5.954 -14.177 1.00 83.19 103 GLY A CA 1
ATOM 779 C C . GLY A 1 103 ? 11.755 -4.547 -13.706 1.00 83.19 103 GLY A C 1
ATOM 780 O O . GLY A 1 103 ? 11.897 -4.251 -12.530 1.00 83.19 103 GLY A O 1
ATOM 781 N N . ALA A 1 104 ? 11.183 -3.716 -14.580 1.00 83.81 104 ALA A N 1
ATOM 782 C CA . ALA A 1 104 ? 10.765 -2.366 -14.210 1.00 83.81 104 ALA A CA 1
ATOM 783 C C . ALA A 1 104 ? 9.543 -2.344 -13.276 1.00 83.81 104 ALA A C 1
ATOM 785 O O . ALA A 1 104 ? 9.559 -1.628 -12.277 1.00 83.81 104 ALA A O 1
ATOM 786 N N . THR A 1 105 ? 8.522 -3.174 -13.529 1.00 85.19 105 THR A N 1
ATOM 787 C CA . THR A 1 105 ? 7.397 -3.351 -12.594 1.00 85.19 105 THR A CA 1
ATOM 788 C C . THR A 1 105 ? 7.929 -3.776 -11.235 1.00 85.19 105 THR A C 1
ATOM 790 O O . THR A 1 105 ? 7.610 -3.188 -10.204 1.00 85.19 105 THR A O 1
ATOM 793 N N . ARG A 1 106 ? 8.814 -4.770 -11.250 1.00 86.62 106 ARG A N 1
ATOM 794 C CA . ARG A 1 106 ? 9.425 -5.347 -10.065 1.00 86.62 106 ARG A CA 1
ATOM 795 C C . ARG A 1 106 ? 10.211 -4.318 -9.242 1.00 86.62 106 ARG A C 1
ATOM 797 O O . ARG A 1 106 ? 10.038 -4.250 -8.024 1.00 86.62 106 ARG A O 1
ATOM 804 N N . ASP A 1 107 ? 11.013 -3.496 -9.907 1.00 88.31 107 ASP A N 1
ATOM 805 C CA . ASP A 1 107 ? 11.810 -2.439 -9.281 1.00 88.31 107 ASP A CA 1
ATOM 806 C C . ASP A 1 107 ? 10.934 -1.286 -8.764 1.00 88.31 107 ASP A C 1
ATOM 808 O O . ASP A 1 107 ? 11.306 -0.613 -7.804 1.00 88.31 107 ASP A O 1
ATOM 812 N N . ALA A 1 108 ? 9.740 -1.093 -9.335 1.00 89.44 108 ALA A N 1
ATOM 813 C CA . ALA A 1 108 ? 8.772 -0.089 -8.900 1.00 89.44 108 ALA A CA 1
ATOM 814 C C . ALA A 1 108 ? 7.909 -0.532 -7.702 1.00 89.44 108 ALA A C 1
ATOM 816 O O . ALA A 1 108 ? 7.476 0.310 -6.911 1.00 89.44 108 ALA A O 1
ATOM 817 N N . VAL A 1 109 ? 7.691 -1.836 -7.495 1.00 91.12 109 VAL A N 1
ATOM 818 C CA . VAL A 1 109 ? 6.931 -2.341 -6.333 1.00 91.12 109 VAL A CA 1
ATOM 819 C C . VAL A 1 109 ? 7.594 -1.951 -5.011 1.00 91.12 109 VAL A C 1
ATOM 821 O O . VAL A 1 109 ? 6.906 -1.590 -4.057 1.00 91.12 109 VAL A O 1
ATOM 824 N N . GLN A 1 110 ? 8.924 -1.999 -4.930 1.00 90.19 110 GLN A N 1
ATOM 825 C CA . GLN A 1 110 ? 9.646 -1.700 -3.693 1.00 90.19 110 GLN A CA 1
ATOM 826 C C . GLN A 1 110 ? 9.468 -0.245 -3.207 1.00 90.19 110 GLN A C 1
ATOM 828 O O . GLN A 1 110 ? 9.054 -0.073 -2.057 1.00 90.19 110 GLN A O 1
ATOM 833 N N . PRO A 1 111 ? 9.753 0.804 -4.003 1.00 91.94 111 PRO A N 1
ATOM 834 C CA . PRO A 1 111 ? 9.515 2.185 -3.586 1.00 91.94 111 PRO A CA 1
ATOM 835 C C . PRO A 1 111 ? 8.030 2.447 -3.303 1.00 91.94 111 PRO A C 1
ATOM 837 O O . PRO A 1 111 ? 7.718 3.142 -2.336 1.00 91.94 111 PRO A O 1
ATOM 840 N N . ALA A 1 112 ? 7.110 1.826 -4.054 1.00 94.19 112 ALA A N 1
ATOM 841 C CA . ALA A 1 112 ? 5.677 1.909 -3.773 1.00 94.19 112 ALA A CA 1
ATOM 842 C C . ALA A 1 112 ? 5.321 1.332 -2.390 1.00 94.19 112 ALA A C 1
ATOM 844 O O . ALA A 1 112 ? 4.665 1.999 -1.589 1.00 94.19 112 ALA A O 1
ATOM 845 N N . ALA A 1 113 ? 5.800 0.127 -2.068 1.00 94.94 113 ALA A N 1
ATOM 846 C CA . ALA A 1 113 ? 5.574 -0.502 -0.768 1.00 94.94 113 ALA A CA 1
ATOM 847 C C . ALA A 1 113 ? 6.180 0.310 0.388 1.00 94.94 113 ALA A C 1
ATOM 849 O O . ALA A 1 113 ? 5.551 0.451 1.435 1.00 94.94 113 ALA A O 1
ATOM 850 N N . ARG A 1 114 ? 7.378 0.879 0.189 1.00 93.62 114 ARG A N 1
ATOM 851 C CA . ARG A 1 114 ? 8.052 1.737 1.178 1.00 93.62 114 ARG A CA 1
ATOM 852 C C . ARG A 1 114 ? 7.300 3.035 1.440 1.00 93.62 114 ARG A C 1
ATOM 854 O O . ARG A 1 114 ? 7.222 3.460 2.586 1.00 93.62 114 ARG A O 1
ATOM 861 N N . ALA A 1 115 ? 6.719 3.642 0.409 1.00 95.44 115 ALA A N 1
ATOM 862 C CA . ALA A 1 115 ? 5.860 4.804 0.591 1.00 95.44 115 ALA A CA 1
ATOM 863 C C . ALA A 1 115 ? 4.640 4.443 1.444 1.00 95.44 115 ALA A C 1
ATOM 865 O O . ALA A 1 115 ? 4.395 5.093 2.459 1.00 95.44 115 ALA A O 1
ATOM 866 N N . ILE A 1 116 ? 3.941 3.358 1.085 1.00 97.38 116 ILE A N 1
ATOM 867 C CA . ILE A 1 116 ? 2.744 2.899 1.801 1.00 97.38 116 ILE A CA 1
ATOM 868 C C . ILE A 1 116 ? 3.057 2.600 3.267 1.00 97.38 116 ILE A C 1
ATOM 870 O O . ILE A 1 116 ? 2.311 3.042 4.125 1.00 97.38 116 ILE A O 1
ATOM 874 N N . GLU A 1 117 ? 4.185 1.951 3.573 1.00 96.81 117 GLU A N 1
ATOM 875 C CA . GLU A 1 117 ? 4.635 1.666 4.948 1.00 96.81 117 GLU A CA 1
ATOM 876 C C . GLU A 1 117 ? 4.666 2.916 5.854 1.00 96.81 117 GLU A C 1
ATOM 878 O O . GLU A 1 117 ? 4.429 2.849 7.068 1.00 96.81 117 GLU A O 1
ATOM 883 N N . THR A 1 118 ? 4.934 4.082 5.266 1.00 97.25 118 THR A N 1
ATOM 884 C CA . THR A 1 118 ? 4.974 5.358 5.991 1.00 97.25 118 THR A CA 1
ATOM 885 C C . THR A 1 118 ? 3.626 6.059 6.097 1.00 97.25 118 THR A C 1
ATOM 887 O O . THR A 1 118 ? 3.510 7.005 6.871 1.00 97.25 118 THR A O 1
ATOM 890 N N . TRP A 1 119 ? 2.594 5.591 5.394 1.00 98.19 119 TRP A N 1
ATOM 891 C CA . TRP A 1 119 ? 1.278 6.219 5.417 1.00 98.19 119 TRP A CA 1
ATOM 892 C C . TRP A 1 119 ? 0.656 6.158 6.805 1.00 98.19 119 TRP A C 1
ATOM 894 O O . TRP A 1 119 ? 0.811 5.185 7.553 1.00 98.19 119 TRP A O 1
ATOM 904 N N . ARG A 1 120 ? -0.047 7.230 7.159 1.00 97.75 120 ARG A N 1
ATOM 905 C CA . ARG A 1 120 ? -0.712 7.384 8.446 1.00 97.75 120 ARG A CA 1
ATOM 906 C C . ARG A 1 120 ? -2.142 7.831 8.244 1.00 97.75 120 ARG A C 1
ATOM 908 O O . ARG A 1 120 ? -2.438 8.746 7.473 1.00 97.75 120 ARG A O 1
ATOM 915 N N . TYR A 1 121 ? -3.012 7.199 9.007 1.00 96.38 121 TYR A N 1
ATOM 916 C CA . TYR A 1 121 ? -4.434 7.457 9.033 1.00 96.38 121 TYR A CA 1
ATOM 917 C C . TYR A 1 121 ? -4.882 7.728 10.466 1.00 96.38 121 TYR A C 1
ATOM 919 O O . TYR A 1 121 ? -4.241 7.292 11.418 1.00 96.38 121 TYR A O 1
ATOM 927 N N . ALA A 1 122 ? -5.986 8.444 10.626 1.00 95.12 122 ALA A N 1
ATOM 928 C CA . ALA A 1 122 ? -6.628 8.635 11.917 1.00 95.12 122 ALA A CA 1
ATOM 929 C C . ALA A 1 122 ? -8.065 8.131 11.845 1.00 95.12 122 ALA A C 1
ATOM 931 O O . ALA A 1 122 ? -8.803 8.469 10.921 1.00 95.12 122 ALA A O 1
ATOM 932 N N . TRP A 1 123 ? -8.460 7.328 12.828 1.00 93.88 123 TRP A N 1
ATOM 933 C CA . TRP A 1 123 ? -9.848 6.921 13.009 1.00 93.88 123 TRP A CA 1
ATOM 934 C C . TRP A 1 123 ? -10.634 8.079 13.632 1.00 93.88 123 TRP A C 1
ATOM 936 O O . TRP A 1 123 ? -10.229 8.637 14.650 1.00 93.88 123 TRP A O 1
ATOM 946 N N . ASN A 1 124 ? -11.746 8.457 13.005 1.00 89.75 124 ASN A N 1
ATOM 947 C CA . ASN A 1 124 ? -12.520 9.654 13.354 1.00 89.75 124 ASN A CA 1
ATOM 948 C C . ASN A 1 124 ? -13.676 9.372 14.324 1.00 89.75 124 ASN A C 1
ATOM 950 O O . ASN A 1 124 ? -14.438 10.275 14.665 1.00 89.75 124 ASN A O 1
ATOM 954 N N . ASP A 1 125 ? -13.837 8.123 14.747 1.00 82.56 125 ASP A N 1
ATOM 955 C CA . ASP A 1 125 ? -14.887 7.709 15.666 1.00 82.56 125 ASP A CA 1
ATOM 956 C C . ASP A 1 125 ? -14.337 6.877 16.825 1.00 82.56 125 ASP A C 1
ATOM 958 O O . ASP A 1 125 ? -13.139 6.630 16.942 1.00 82.56 125 ASP A O 1
ATOM 962 N N . THR A 1 126 ? -15.235 6.480 17.721 1.00 76.19 126 THR A N 1
ATOM 963 C CA . THR A 1 126 ? -14.900 5.838 18.993 1.00 76.19 126 THR A CA 1
ATOM 964 C C . THR A 1 126 ? -15.130 4.325 18.996 1.00 76.19 126 THR A C 1
ATOM 966 O O . THR A 1 126 ? -15.180 3.726 20.073 1.00 76.19 126 THR A O 1
ATOM 969 N N . ALA A 1 127 ? -15.302 3.673 17.837 1.00 77.25 127 ALA A N 1
ATOM 970 C CA . ALA A 1 127 ? -15.619 2.245 17.841 1.00 77.25 127 ALA A CA 1
ATOM 971 C C . ALA A 1 127 ? -14.389 1.364 18.160 1.00 77.25 127 ALA A C 1
ATOM 973 O O . ALA A 1 127 ? -13.281 1.652 17.711 1.00 77.25 127 ALA A O 1
ATOM 974 N N . PRO A 1 128 ? -14.574 0.252 18.895 1.00 64.62 128 PRO A N 1
ATOM 975 C CA . PRO A 1 128 ? -13.472 -0.494 19.513 1.00 64.62 128 PRO A CA 1
ATOM 976 C C . PRO A 1 128 ? -12.719 -1.476 18.596 1.00 64.62 128 PRO A C 1
ATOM 978 O O . PRO A 1 128 ? -11.674 -1.980 18.999 1.00 64.62 128 PRO A O 1
ATOM 981 N N . ALA A 1 129 ? -13.212 -1.779 17.391 1.00 63.16 129 ALA A N 1
ATOM 982 C CA . ALA A 1 129 ? -12.550 -2.691 16.453 1.00 63.16 129 ALA A CA 1
ATOM 983 C C . ALA A 1 129 ? -12.352 -1.998 15.106 1.00 63.16 129 ALA A C 1
ATOM 985 O O . ALA A 1 129 ? -13.266 -1.934 14.284 1.00 63.16 129 ALA A O 1
ATOM 986 N N . ARG A 1 130 ? -11.156 -1.447 14.895 1.00 81.50 130 ARG A N 1
ATOM 987 C CA . ARG A 1 130 ? -10.810 -0.750 13.661 1.00 81.50 130 ARG A CA 1
ATOM 988 C C . ARG A 1 130 ? -9.627 -1.437 13.001 1.00 81.50 130 ARG A C 1
ATOM 990 O O . ARG A 1 130 ? -8.485 -1.295 13.414 1.00 81.50 130 ARG A O 1
ATOM 997 N N . TYR A 1 131 ? -9.939 -2.248 12.005 1.00 94.69 131 TYR A N 1
ATOM 998 C CA . TYR A 1 131 ? -8.957 -2.828 11.106 1.00 94.69 131 TYR A CA 1
ATOM 999 C C . TYR A 1 131 ? -9.585 -2.845 9.717 1.00 94.69 131 TYR A C 1
ATOM 1001 O O . TYR A 1 131 ? -10.591 -3.525 9.508 1.00 94.69 131 TYR A O 1
ATOM 1009 N N . ALA A 1 132 ? -9.050 -2.050 8.794 1.00 95.75 132 ALA A N 1
ATOM 1010 C CA . ALA A 1 132 ? -9.524 -2.018 7.417 1.00 95.75 132 ALA A CA 1
ATOM 1011 C C . ALA A 1 132 ? -8.727 -3.021 6.588 1.00 95.75 132 ALA A C 1
ATOM 1013 O O . ALA A 1 132 ? -7.503 -2.939 6.540 1.00 95.75 132 ALA A O 1
ATOM 1014 N N . THR A 1 133 ? -9.417 -3.942 5.924 1.00 96.44 133 THR A N 1
ATOM 1015 C CA . THR A 1 133 ? -8.796 -4.908 5.011 1.00 96.44 133 THR A CA 1
ATOM 1016 C C . THR A 1 133 ? -9.046 -4.554 3.554 1.00 96.44 133 THR A C 1
ATOM 1018 O O . THR A 1 133 ? -10.141 -4.090 3.211 1.00 96.44 133 THR A O 1
ATOM 1021 N N . GLY A 1 134 ? -8.076 -4.867 2.694 1.00 94.88 134 GLY A N 1
ATOM 1022 C CA . GLY A 1 134 ? -8.221 -4.773 1.241 1.00 94.88 134 GLY A CA 1
ATOM 1023 C C . GLY A 1 134 ? -8.303 -3.333 0.746 1.00 94.88 134 GLY A C 1
ATOM 1024 O O . GLY A 1 134 ? -9.126 -3.022 -0.110 1.00 94.88 134 GLY A O 1
ATOM 1025 N N . CYS A 1 135 ? -7.503 -2.440 1.326 1.00 97.25 135 CYS A N 1
ATOM 1026 C CA . CYS A 1 135 ? -7.288 -1.119 0.755 1.00 97.25 135 CYS A CA 1
ATOM 1027 C C . CYS A 1 135 ? -6.441 -1.228 -0.509 1.00 97.25 135 CYS A C 1
ATOM 1029 O O . CYS A 1 135 ? -5.563 -2.085 -0.608 1.00 97.25 135 CYS A O 1
ATOM 1031 N N . GLU A 1 136 ? -6.691 -0.332 -1.459 1.00 97.12 136 GLU A N 1
ATOM 1032 C CA . GLU A 1 136 ? -6.018 -0.334 -2.752 1.00 97.12 136 GLU A CA 1
ATOM 1033 C C . GLU A 1 136 ? -5.484 1.056 -3.089 1.00 97.12 136 GLU A C 1
ATOM 1035 O O . GLU A 1 136 ? -6.073 2.076 -2.723 1.00 97.12 136 GLU A O 1
ATOM 1040 N N . THR A 1 137 ? -4.371 1.106 -3.814 1.00 95.88 137 THR A N 1
ATOM 1041 C CA . THR A 1 137 ? -3.845 2.338 -4.406 1.00 95.88 137 THR A CA 1
ATOM 1042 C C . THR A 1 137 ? -3.145 2.040 -5.722 1.00 95.88 137 THR A C 1
ATOM 1044 O O . THR A 1 137 ? -2.648 0.935 -5.936 1.00 95.88 137 THR A O 1
ATOM 1047 N N . ARG A 1 138 ? -3.083 3.045 -6.593 1.00 94.69 138 ARG A N 1
ATOM 1048 C CA . ARG A 1 138 ? -2.382 2.993 -7.876 1.00 94.69 138 A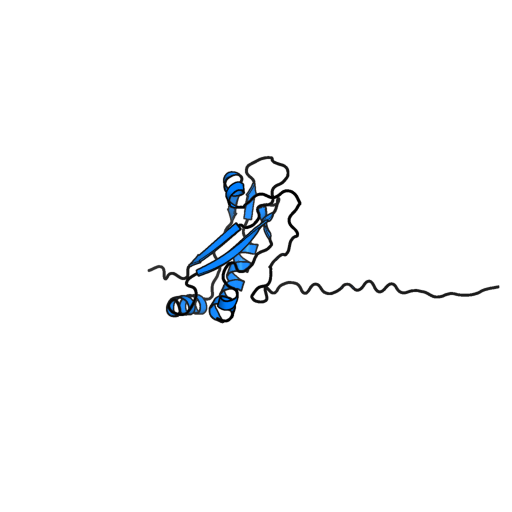RG A CA 1
ATOM 1049 C C . ARG A 1 138 ? -1.426 4.170 -7.984 1.00 94.69 138 ARG A C 1
ATOM 1051 O O . ARG A 1 138 ? -1.740 5.263 -7.509 1.00 94.69 138 ARG A O 1
ATOM 1058 N N . PHE A 1 139 ? -0.259 3.928 -8.566 1.00 91.31 139 PHE A N 1
ATOM 1059 C CA . PHE A 1 139 ? 0.739 4.958 -8.837 1.00 91.31 139 PHE A CA 1
ATOM 1060 C C . PHE A 1 139 ? 1.004 5.023 -10.333 1.00 91.31 139 PHE A C 1
ATOM 1062 O O . PHE A 1 139 ? 1.641 4.124 -10.879 1.00 91.31 139 PHE A O 1
ATOM 1069 N N . ASP A 1 140 ? 0.505 6.078 -10.971 1.00 86.50 140 ASP A N 1
ATOM 1070 C CA . ASP A 1 140 ? 0.670 6.320 -12.401 1.00 86.50 140 ASP A CA 1
ATOM 1071 C C . ASP A 1 140 ? 2.050 6.899 -12.727 1.00 86.50 140 ASP A C 1
ATOM 1073 O O . ASP A 1 140 ? 2.497 7.864 -12.100 1.00 86.50 140 ASP A O 1
ATOM 1077 N N . PHE A 1 141 ? 2.677 6.395 -13.791 1.00 78.38 141 PHE A N 1
ATOM 1078 C CA . PHE A 1 141 ? 3.873 7.000 -14.388 1.00 78.38 141 PHE A CA 1
ATOM 1079 C C . PHE A 1 141 ? 3.475 7.910 -15.552 1.00 78.38 141 PHE A C 1
ATOM 1081 O O . PHE A 1 141 ? 3.794 7.655 -16.712 1.00 78.38 141 PHE A O 1
ATOM 1088 N N . ALA A 1 142 ? 2.727 8.974 -15.256 1.00 66.12 142 ALA A N 1
ATOM 1089 C CA . ALA A 1 142 ? 2.420 10.013 -16.234 1.00 66.12 142 ALA A CA 1
ATOM 1090 C C . ALA A 1 142 ? 3.476 11.128 -16.171 1.00 66.12 142 ALA A C 1
ATOM 1092 O O . ALA A 1 142 ? 3.743 11.675 -15.100 1.00 66.12 142 ALA A O 1
ATOM 1093 N N . MET A 1 143 ? 4.042 11.514 -17.319 1.00 55.66 143 MET A N 1
ATOM 1094 C CA . MET A 1 143 ? 4.853 12.732 -17.411 1.00 55.66 143 MET A CA 1
ATOM 1095 C C . MET A 1 143 ? 3.954 13.936 -17.110 1.00 55.66 143 MET A C 1
ATOM 1097 O O . MET A 1 143 ? 3.034 14.237 -17.873 1.00 55.66 143 MET A O 1
ATOM 1101 N N . ARG A 1 144 ? 4.197 14.624 -15.989 1.00 51.00 144 ARG A N 1
ATOM 1102 C CA . ARG A 1 144 ? 3.622 15.954 -15.762 1.00 51.00 144 ARG A CA 1
ATOM 1103 C C . ARG A 1 144 ? 4.342 16.919 -16.705 1.00 51.00 144 ARG A C 1
ATOM 1105 O O . ARG A 1 144 ? 5.540 17.134 -16.541 1.00 51.00 144 ARG A O 1
ATOM 1112 N N . GLY A 1 145 ? 3.626 17.387 -17.727 1.00 38.91 145 GLY A N 1
ATOM 1113 C CA . GLY A 1 145 ? 4.089 18.438 -18.639 1.00 38.91 145 GLY A CA 1
ATOM 1114 C C . GLY A 1 145 ? 4.163 19.805 -17.979 1.00 38.91 145 GLY A C 1
ATOM 1115 O O . GLY A 1 145 ? 3.531 19.984 -16.911 1.00 38.91 145 GLY A O 1
#

pLDDT: mean 80.86, std 18.01, range [38.91, 98.19]

Organism: Maricaulis maris (strain MCS10) (NCBI:txid394221)

Foldseek 3Di:
DDDDDDDDPPPPPPPDPPPDDPPLFDWHADDDADPDEAAVVVCVVFKDWPDQDDFDDDPVLLVVLVVCVVPAPQKFKWWWKAAPQQFIGRIGGDDDSVSSVDVSSVSVSVSRSVRNRPTGMDGNDDDDRYMHGTDMDIGGSDPDD

Radius of gyration: 21.07 Å; chains: 1; bounding box: 42×61×72 Å